Protein AF-A0A750HN33-F1 (afdb_monomer)

Secondary structure (DSSP, 8-state):
---HHHHHHHHHHHHHHHHHHHHHHHHHHHHHHHHTT-HHHHHHHHHHHHHHHHHHHHTTS-TT-TTHHHHHHHHHHHHHHHHHHHHHHHHHHHHT-

Foldseek 3Di:
DDDVPVVVVVVVVVVVVVLVVVLVVLLVVLVVCVVVLVLVVSLVSLVVSLVSLVVCVVVVVCVPPVCSVVSNVVSVVSNVVSVVSVVVVVVVVVVVD

Nearest PDB structures (foldseek):
  8xyv-assembly2_B  TM=5.052E-01  e=3.235E-01  synthetic construct

Mean predicted aligned error: 7.88 Å

Radius of gyration: 18.61 Å; Cα contacts (8 Å, |Δi|>4): 52; chains: 1; bounding box: 35×16×71 Å

Organism: Salmonella enterica (NCBI:txid28901)

Solvent-accessible surface area (backbone atoms only — not comparable to full-atom values): 5371 Å² total; per-residue (Å²): 135,79,76,64,75,65,52,54,60,49,53,53,50,53,52,52,52,51,53,51,52,53,53,51,52,53,49,55,52,24,51,52,36,40,75,71,66,42,30,69,61,17,30,52,45,36,52,51,51,45,51,52,53,50,51,49,49,74,68,57,82,47,85,73,56,86,56,48,71,59,55,50,46,54,36,53,50,52,37,54,50,22,53,54,51,50,52,50,54,54,52,55,59,63,73,77,106

pLDDT: mean 82.43, std 14.56, range [43.06, 97.69]

Structure (mmCIF, N/CA/C/O backbone):
data_AF-A0A750HN33-F1
#
_entry.id   AF-A0A750HN33-F1
#
loop_
_atom_site.group_PDB
_atom_site.id
_atom_site.type_symbol
_atom_site.label_atom_id
_atom_site.label_alt_id
_atom_site.label_comp_id
_atom_site.label_asym_id
_atom_site.label_entity_id
_atom_site.label_seq_id
_atom_site.pdbx_PDB_ins_code
_atom_site.Cartn_x
_atom_site.Cartn_y
_atom_site.Cartn_z
_atom_site.occupancy
_atom_site.B_iso_or_equiv
_atom_site.auth_seq_id
_atom_site.auth_comp_id
_atom_site.auth_asym_id
_atom_site.auth_atom_id
_atom_site.pdbx_PDB_model_num
ATOM 1 N N . MET A 1 1 ? -9.432 -7.844 45.846 1.00 43.78 1 MET A N 1
ATOM 2 C CA . MET A 1 1 ? -9.426 -8.106 44.393 1.00 43.78 1 MET A CA 1
ATOM 3 C C . MET A 1 1 ? -9.055 -6.803 43.728 1.00 43.78 1 MET A C 1
ATOM 5 O O . MET A 1 1 ? -9.845 -5.871 43.770 1.00 43.78 1 MET A O 1
ATOM 9 N N . GLU A 1 2 ? -7.806 -6.704 43.284 1.00 49.84 2 GLU A N 1
ATOM 10 C CA . GLU A 1 2 ? -7.280 -5.500 42.642 1.00 49.84 2 GLU A CA 1
ATOM 11 C C . GLU A 1 2 ? -7.853 -5.309 41.235 1.00 49.84 2 GLU A C 1
ATOM 13 O O . GLU A 1 2 ? -8.453 -6.197 40.633 1.00 49.84 2 GLU A O 1
ATOM 18 N N . ASN A 1 3 ? -7.719 -4.077 40.773 1.00 49.81 3 ASN A N 1
ATOM 19 C CA . ASN A 1 3 ? -8.487 -3.409 39.739 1.00 49.81 3 ASN A CA 1
ATOM 20 C C . ASN A 1 3 ? -8.042 -3.818 38.315 1.00 49.81 3 ASN A C 1
ATOM 22 O O . ASN A 1 3 ? -7.535 -2.998 37.558 1.00 49.81 3 ASN A O 1
ATOM 26 N N . TYR A 1 4 ? -8.207 -5.093 37.942 1.00 54.97 4 TYR A N 1
ATOM 27 C CA . TYR A 1 4 ? -7.744 -5.642 36.651 1.00 54.97 4 TYR A CA 1
ATOM 28 C C . TYR A 1 4 ? -8.465 -5.088 35.408 1.00 54.97 4 TY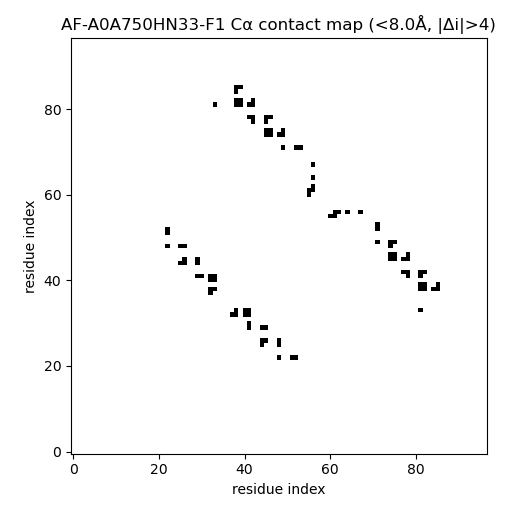R A C 1
ATOM 30 O O . TYR A 1 4 ? -7.996 -5.266 34.285 1.00 54.97 4 TYR A O 1
ATOM 38 N N . GLN A 1 5 ? -9.601 -4.408 35.572 1.00 51.84 5 GLN A N 1
ATOM 39 C CA . GLN A 1 5 ? -10.392 -3.914 34.440 1.00 51.84 5 GLN A CA 1
ATOM 40 C C . GLN A 1 5 ? -9.811 -2.643 33.792 1.00 51.84 5 GLN A C 1
ATOM 42 O O . GLN A 1 5 ? -10.020 -2.426 32.601 1.00 51.84 5 GLN A O 1
ATOM 47 N N . GLY A 1 6 ? -9.049 -1.830 34.537 1.00 59.12 6 GLY A N 1
ATOM 48 C CA . GLY A 1 6 ? -8.344 -0.659 33.989 1.00 59.12 6 GLY A CA 1
ATOM 49 C C . GLY A 1 6 ? -7.040 -1.001 33.255 1.00 59.12 6 GLY A C 1
ATOM 50 O O . GLY A 1 6 ? -6.595 -0.242 32.395 1.00 59.12 6 GLY A O 1
ATOM 51 N N . ASP A 1 7 ? -6.455 -2.160 33.560 1.00 74.50 7 ASP A N 1
ATOM 52 C CA . ASP A 1 7 ? -5.164 -2.608 33.027 1.00 74.50 7 ASP A CA 1
ATOM 53 C C . ASP A 1 7 ? -5.289 -3.087 31.569 1.00 74.50 7 ASP A C 1
ATOM 55 O O . ASP A 1 7 ? -4.592 -2.609 30.676 1.00 74.50 7 ASP A O 1
ATOM 59 N N . PHE A 1 8 ? -6.290 -3.926 31.275 1.00 71.25 8 PHE A N 1
ATOM 60 C CA . PHE A 1 8 ? -6.490 -4.469 29.926 1.00 71.25 8 PHE A CA 1
ATOM 61 C C . PHE A 1 8 ? -6.814 -3.398 28.871 1.00 71.25 8 PHE A C 1
ATOM 63 O O . PHE A 1 8 ? -6.242 -3.410 27.781 1.00 71.25 8 PHE A O 1
ATOM 70 N N . GLN A 1 9 ? -7.703 -2.447 29.184 1.00 73.00 9 GLN A N 1
ATOM 71 C CA . GLN A 1 9 ? -8.068 -1.378 28.245 1.00 73.00 9 GLN A CA 1
ATOM 72 C C . GLN A 1 9 ? -6.867 -0.474 27.927 1.00 73.00 9 GLN A C 1
ATOM 74 O O . GLN A 1 9 ? -6.707 -0.021 26.790 1.00 73.00 9 GLN A O 1
ATOM 79 N N . THR A 1 10 ? -6.003 -0.243 28.916 1.00 82.81 10 THR A N 1
ATOM 80 C CA . THR A 1 10 ? -4.776 0.543 28.758 1.00 82.81 10 THR A CA 1
ATOM 81 C C . THR A 1 10 ? -3.775 -0.186 27.863 1.00 82.81 10 THR A C 1
ATOM 83 O O . THR A 1 10 ? -3.286 0.397 26.895 1.00 82.81 10 TH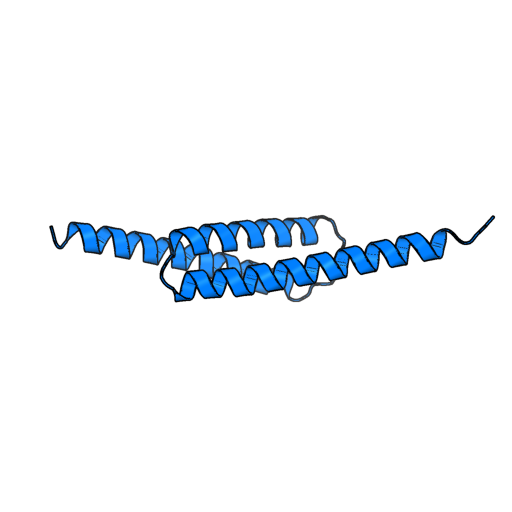R A O 1
ATOM 86 N N . VAL A 1 11 ? -3.539 -1.478 28.113 1.00 77.19 11 VAL A N 1
ATOM 87 C CA . VAL A 1 11 ? -2.661 -2.329 27.293 1.00 77.19 11 VAL A CA 1
ATOM 88 C C . VAL A 1 11 ? -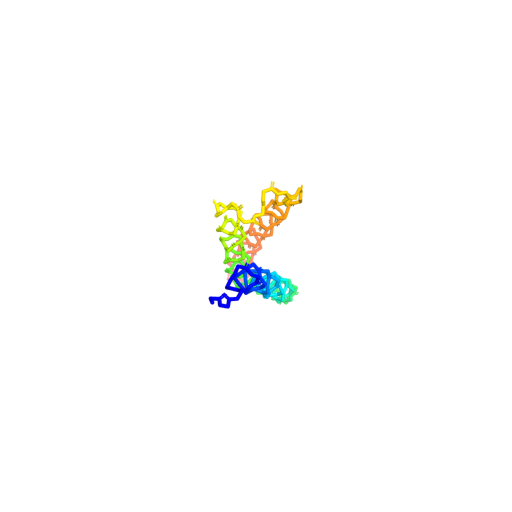3.148 -2.404 25.845 1.00 77.19 11 VAL A C 1
ATOM 90 O O . VAL A 1 11 ? -2.358 -2.244 24.914 1.00 77.19 11 VAL A O 1
ATOM 93 N N . LEU A 1 12 ? -4.454 -2.591 25.637 1.00 76.56 12 LEU A N 1
ATOM 94 C CA . LEU A 1 12 ? -5.039 -2.632 24.299 1.00 76.56 12 LEU A CA 1
ATOM 95 C C . LEU A 1 12 ? -4.846 -1.301 23.560 1.00 76.56 12 LEU A C 1
ATOM 97 O O . LEU A 1 12 ? -4.465 -1.295 22.392 1.00 76.56 12 LEU A O 1
ATOM 101 N N . THR A 1 13 ? -5.061 -0.176 24.244 1.00 79.31 13 THR A N 1
ATOM 102 C CA . THR A 1 13 ? -4.879 1.160 23.658 1.00 79.31 13 THR A CA 1
ATOM 103 C C . THR A 1 13 ? -3.428 1.381 23.225 1.00 79.31 13 THR A C 1
ATOM 105 O O . THR A 1 13 ? -3.181 1.746 22.077 1.00 79.31 13 THR A O 1
ATOM 108 N N . GLN A 1 14 ? -2.462 1.070 24.094 1.00 79.38 14 GLN A N 1
ATOM 109 C CA . GLN A 1 14 ? -1.033 1.198 23.787 1.00 79.38 14 GLN A CA 1
ATOM 110 C C . GLN A 1 14 ? -0.596 0.291 22.629 1.00 79.38 14 GLN A C 1
ATOM 112 O O . GLN A 1 14 ? 0.166 0.714 21.760 1.00 79.38 14 GLN A O 1
ATOM 117 N N . TYR A 1 15 ? -1.099 -0.946 22.576 1.00 82.62 15 TYR A N 1
ATOM 118 C CA . TYR A 1 15 ? -0.822 -1.867 21.474 1.00 82.62 15 TYR A CA 1
ATOM 119 C C . TYR A 1 15 ? -1.312 -1.317 20.126 1.00 82.62 15 TYR A C 1
ATOM 121 O O . TYR A 1 15 ? -0.582 -1.359 19.132 1.00 82.62 15 TYR A O 1
ATOM 129 N N . LEU A 1 16 ? -2.529 -0.768 20.086 1.00 75.69 16 LEU A N 1
ATOM 130 C CA . LEU A 1 16 ? -3.110 -0.198 18.870 1.00 75.69 16 LEU A CA 1
ATOM 131 C C . LEU A 1 16 ? -2.376 1.078 18.426 1.00 75.69 16 LEU A C 1
ATOM 133 O O . LEU A 1 16 ? -2.127 1.254 17.230 1.00 75.69 16 LEU A O 1
ATOM 137 N N . GLU A 1 17 ? -1.974 1.939 19.364 1.00 81.75 17 GLU A N 1
ATOM 138 C CA . GLU A 1 17 ? -1.148 3.119 19.073 1.00 81.75 17 GLU A CA 1
ATOM 139 C C . GLU A 1 17 ? 0.227 2.734 18.522 1.00 81.75 17 GLU A C 1
ATOM 141 O O . GLU A 1 17 ? 0.668 3.283 17.509 1.00 81.75 17 GLU A O 1
ATOM 146 N N . HIS A 1 18 ? 0.877 1.739 19.126 1.00 85.69 18 HIS A N 1
ATOM 147 C CA . HIS A 1 18 ? 2.156 1.227 18.651 1.00 85.69 18 HIS A CA 1
ATOM 148 C C . HIS A 1 18 ? 2.048 0.654 17.230 1.00 85.69 18 HIS A C 1
ATOM 150 O O . HIS A 1 18 ? 2.837 1.010 16.352 1.00 85.69 18 HIS A O 1
ATOM 156 N N . LYS A 1 19 ? 1.023 -0.167 16.962 1.00 79.44 19 LYS A N 1
ATOM 157 C CA . LYS A 1 19 ? 0.752 -0.699 15.617 1.00 79.44 19 LYS A CA 1
ATOM 158 C C . LYS A 1 19 ? 0.529 0.408 14.590 1.00 79.44 19 LYS A C 1
ATOM 160 O O . LYS A 1 19 ? 1.037 0.306 13.475 1.00 79.44 19 LYS A O 1
ATOM 165 N N . ARG A 1 20 ? -0.168 1.486 14.958 1.00 79.50 20 ARG A N 1
ATOM 166 C CA . ARG A 1 20 ? -0.359 2.651 14.084 1.00 79.50 20 ARG A CA 1
ATOM 167 C C . ARG A 1 20 ? 0.968 3.335 13.730 1.00 79.50 20 ARG A C 1
ATOM 169 O O . ARG A 1 20 ? 1.145 3.682 12.565 1.00 79.50 20 ARG A O 1
ATOM 176 N N . SER A 1 21 ? 1.878 3.519 14.693 1.00 85.00 21 SER A N 1
ATOM 177 C CA . SER A 1 21 ? 3.206 4.111 14.434 1.00 85.00 21 SER A CA 1
ATOM 178 C C . SER A 1 21 ? 3.998 3.278 13.431 1.00 85.00 21 SER A C 1
ATOM 180 O O . SER A 1 21 ? 4.469 3.804 12.427 1.00 85.00 21 SER A O 1
ATOM 182 N N . LEU A 1 22 ? 4.046 1.960 13.645 1.00 85.94 22 LEU A N 1
ATOM 183 C CA . LEU A 1 22 ? 4.758 1.035 12.761 1.00 85.94 22 LEU A CA 1
ATOM 184 C C . LEU A 1 22 ? 4.215 1.059 11.326 1.00 85.94 22 LEU A C 1
ATOM 186 O O . LEU A 1 22 ? 4.990 1.065 10.373 1.00 85.94 22 LEU A O 1
ATOM 190 N N . ILE A 1 23 ? 2.889 1.106 11.161 1.00 84.94 23 ILE A N 1
ATOM 191 C CA . ILE A 1 23 ? 2.251 1.210 9.839 1.00 84.94 23 ILE A CA 1
ATOM 192 C C . ILE A 1 23 ? 2.653 2.518 9.142 1.00 84.94 23 ILE A C 1
ATOM 194 O O . ILE A 1 23 ? 2.932 2.513 7.943 1.00 84.94 23 ILE A O 1
ATOM 198 N N . LEU A 1 24 ? 2.709 3.634 9.875 1.00 86.00 24 LEU A N 1
ATOM 199 C CA . LEU A 1 24 ? 3.095 4.931 9.316 1.00 86.00 24 LEU A CA 1
ATOM 200 C C . LEU A 1 24 ? 4.573 4.963 8.898 1.00 86.00 24 LEU A C 1
ATOM 202 O O . LEU A 1 24 ? 4.890 5.433 7.807 1.00 86.00 24 LEU A O 1
ATOM 206 N N . GLU A 1 25 ? 5.467 4.447 9.738 1.00 89.50 25 GLU A N 1
ATOM 207 C CA . GLU A 1 25 ? 6.901 4.351 9.443 1.00 89.50 25 GLU A CA 1
ATOM 208 C C . GLU A 1 25 ? 7.159 3.484 8.208 1.00 89.50 25 GLU A C 1
ATOM 210 O O . GLU A 1 25 ? 7.846 3.911 7.276 1.00 89.50 25 GLU A O 1
ATOM 215 N N . ALA A 1 26 ? 6.536 2.305 8.149 1.00 88.88 26 ALA A N 1
ATOM 216 C CA . ALA A 1 26 ? 6.634 1.415 7.000 1.00 88.88 26 ALA A CA 1
ATOM 217 C C . ALA A 1 26 ? 6.067 2.059 5.721 1.00 88.88 26 ALA A C 1
ATOM 219 O O . ALA A 1 26 ? 6.626 1.874 4.636 1.00 88.88 26 ALA A O 1
ATOM 220 N N . TYR A 1 27 ? 5.003 2.863 5.821 1.00 91.25 27 TYR A N 1
ATOM 221 C CA . TYR A 1 27 ? 4.466 3.615 4.684 1.00 91.25 27 TYR A CA 1
ATOM 222 C C . TYR A 1 27 ? 5.454 4.658 4.154 1.00 91.25 27 TYR A C 1
ATOM 224 O O . TYR A 1 27 ? 5.720 4.696 2.952 1.00 91.25 27 TYR A O 1
ATOM 232 N N . ILE A 1 28 ? 6.059 5.455 5.039 1.00 93.12 28 ILE A N 1
ATOM 233 C CA . ILE A 1 28 ? 7.083 6.442 4.665 1.00 93.12 28 ILE A CA 1
ATOM 234 C C . ILE A 1 28 ? 8.278 5.747 4.003 1.00 93.12 28 ILE A C 1
ATOM 236 O O . ILE A 1 28 ? 8.733 6.176 2.943 1.00 93.12 28 ILE A O 1
ATOM 240 N N . GLN A 1 29 ? 8.751 4.635 4.570 1.00 93.94 29 GLN A N 1
ATOM 241 C CA . GLN A 1 29 ? 9.841 3.855 3.984 1.00 93.94 29 GLN A CA 1
ATOM 242 C C . GLN A 1 29 ? 9.486 3.330 2.584 1.00 93.94 29 GLN A C 1
ATOM 244 O O . GLN A 1 29 ? 10.310 3.405 1.673 1.00 93.94 29 GLN A O 1
ATOM 249 N N . SER A 1 30 ? 8.253 2.861 2.386 1.00 94.50 30 SER A N 1
ATOM 250 C CA . SER A 1 30 ? 7.771 2.395 1.079 1.00 94.50 30 SER A CA 1
ATOM 251 C C . SER A 1 30 ? 7.790 3.517 0.034 1.00 94.50 30 SER A C 1
ATOM 253 O O . SER A 1 30 ? 8.228 3.300 -1.095 1.00 94.50 30 SER A O 1
ATOM 255 N N . LEU A 1 31 ? 7.400 4.740 0.418 1.00 94.56 31 LEU A N 1
ATOM 256 C C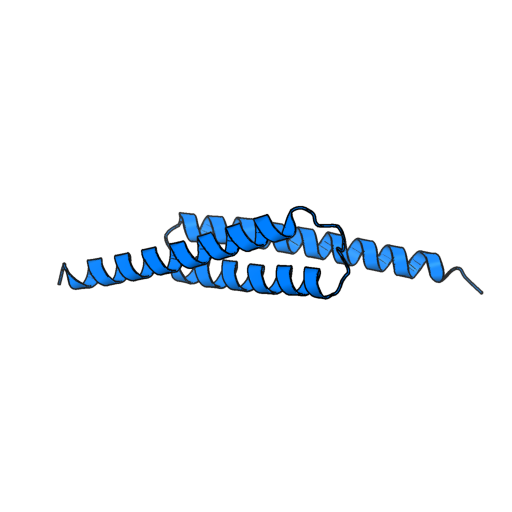A . LEU A 1 31 ? 7.487 5.924 -0.445 1.00 94.56 31 LEU A CA 1
ATOM 257 C C . LEU A 1 31 ? 8.936 6.301 -0.783 1.00 94.56 31 LEU A C 1
AT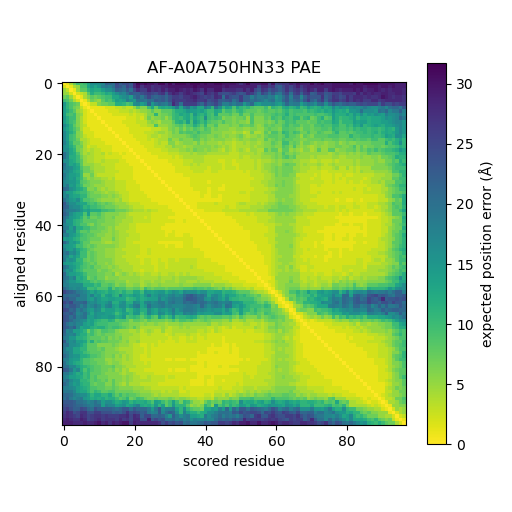OM 259 O O . LEU A 1 31 ? 9.210 6.703 -1.912 1.00 94.56 31 LEU A O 1
ATOM 263 N N . HIS A 1 32 ? 9.873 6.148 0.156 1.00 96.88 32 HIS A N 1
ATOM 264 C CA . HIS A 1 32 ? 11.297 6.365 -0.119 1.00 96.88 32 HIS A CA 1
ATOM 265 C C . HIS A 1 32 ? 11.841 5.373 -1.153 1.00 96.88 32 HIS A C 1
ATOM 267 O O . HIS A 1 32 ? 12.520 5.786 -2.091 1.00 96.88 32 HIS A O 1
ATOM 273 N N . ILE A 1 33 ? 11.516 4.085 -1.015 1.00 95.50 33 ILE A N 1
ATOM 274 C CA . ILE A 1 33 ? 11.911 3.041 -1.975 1.00 95.50 33 ILE A CA 1
ATOM 275 C C . ILE A 1 33 ? 11.286 3.322 -3.350 1.00 95.50 33 ILE A C 1
ATOM 277 O O . ILE A 1 33 ? 11.974 3.267 -4.370 1.00 95.50 33 ILE A O 1
ATOM 281 N N . TYR A 1 34 ? 10.004 3.704 -3.371 1.00 95.69 34 TYR A N 1
ATOM 282 C CA . TYR A 1 34 ? 9.297 4.108 -4.586 1.00 95.69 34 TYR A CA 1
ATOM 283 C C . TYR A 1 34 ? 9.987 5.285 -5.289 1.00 95.69 34 TYR A C 1
ATOM 285 O O . TYR A 1 34 ? 10.264 5.226 -6.487 1.00 95.69 34 TYR A O 1
ATOM 293 N N . GLY A 1 35 ? 10.317 6.339 -4.537 1.00 94.00 35 GLY A N 1
ATOM 294 C CA . GLY A 1 35 ? 11.013 7.519 -5.049 1.00 94.00 35 GLY A CA 1
ATOM 295 C C . GLY A 1 35 ? 12.430 7.227 -5.551 1.00 94.00 35 GLY A C 1
ATOM 296 O O . GLY A 1 35 ? 12.903 7.905 -6.460 1.00 94.00 35 GLY A O 1
ATOM 297 N N . ALA A 1 36 ? 1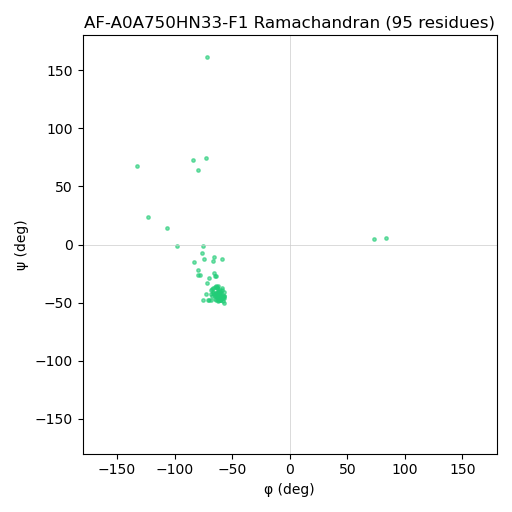3.087 6.194 -5.016 1.00 95.88 36 ALA A N 1
ATOM 298 C CA . ALA A 1 36 ? 14.390 5.723 -5.483 1.00 95.88 36 ALA A CA 1
ATOM 299 C C . ALA A 1 36 ? 14.322 4.909 -6.792 1.00 95.88 36 ALA A C 1
ATOM 301 O O . ALA A 1 36 ? 15.361 4.579 -7.359 1.00 95.88 36 ALA A O 1
ATOM 302 N N . GLY A 1 37 ? 13.120 4.592 -7.290 1.00 94.25 37 GLY A N 1
ATOM 303 C CA . GLY A 1 37 ? 12.921 3.855 -8.540 1.00 94.25 37 GLY A CA 1
ATOM 304 C C . GLY A 1 37 ? 13.010 2.332 -8.411 1.00 94.25 37 GLY A C 1
ATOM 305 O O . GLY A 1 37 ? 12.924 1.634 -9.425 1.00 94.25 37 GLY A O 1
ATOM 306 N N . ASP A 1 38 ? 13.135 1.801 -7.190 1.00 96.25 38 ASP A N 1
ATOM 307 C CA . ASP A 1 38 ? 13.026 0.363 -6.929 1.00 96.25 38 ASP A CA 1
ATOM 308 C C . ASP A 1 38 ? 11.552 -0.033 -6.770 1.00 96.25 38 ASP A C 1
ATOM 310 O O . ASP A 1 38 ? 11.033 -0.308 -5.686 1.00 96.25 38 ASP A O 1
ATOM 314 N N . TYR A 1 39 ? 10.846 -0.037 -7.899 1.00 96.44 39 TYR A N 1
ATOM 315 C CA . TYR A 1 39 ? 9.411 -0.307 -7.937 1.00 96.44 39 TYR A CA 1
ATOM 316 C C . TYR A 1 39 ? 9.058 -1.739 -7.514 1.00 96.44 39 TYR A C 1
ATOM 318 O O . TYR A 1 39 ? 7.946 -1.980 -7.047 1.00 96.44 39 TYR A O 1
ATOM 326 N N . SER A 1 40 ? 9.991 -2.689 -7.639 1.00 96.19 40 SER A N 1
ATOM 327 C CA . SER A 1 40 ? 9.768 -4.075 -7.208 1.00 96.19 40 SER A CA 1
ATOM 328 C C . SER A 1 40 ? 9.732 -4.176 -5.686 1.00 96.19 40 SER A C 1
ATOM 330 O O . SER A 1 40 ? 8.797 -4.762 -5.138 1.00 96.19 40 SER A O 1
ATOM 332 N N . GLN A 1 41 ? 10.701 -3.565 -4.998 1.00 95.06 41 GLN A N 1
ATOM 333 C CA . GLN A 1 41 ? 10.696 -3.517 -3.536 1.00 95.06 41 GLN A CA 1
ATOM 334 C C . GLN A 1 41 ? 9.559 -2.644 -3.003 1.00 95.06 41 GLN A C 1
ATOM 336 O O . GLN A 1 41 ? 8.848 -3.066 -2.093 1.00 95.06 41 GLN A O 1
ATOM 341 N N . ALA A 1 42 ? 9.307 -1.484 -3.618 1.00 95.62 42 ALA A N 1
ATOM 342 C CA . ALA A 1 42 ? 8.200 -0.615 -3.225 1.00 95.62 42 ALA A CA 1
ATOM 343 C C . ALA A 1 42 ? 6.851 -1.350 -3.289 1.00 95.62 42 ALA A C 1
ATOM 345 O O . ALA A 1 42 ? 6.070 -1.298 -2.338 1.00 95.62 42 ALA A O 1
ATOM 346 N N . LYS A 1 43 ? 6.602 -2.111 -4.366 1.00 96.31 43 LYS A N 1
ATOM 347 C CA . LYS A 1 43 ? 5.394 -2.935 -4.511 1.00 96.31 43 LYS A CA 1
ATOM 348 C C . LYS A 1 43 ? 5.237 -3.936 -3.367 1.00 96.31 43 LYS A C 1
ATOM 350 O O . LYS A 1 43 ? 4.131 -4.084 -2.841 1.00 96.31 43 LYS A O 1
ATOM 355 N N . LEU A 1 44 ? 6.310 -4.638 -3.000 1.00 95.75 44 LEU A N 1
ATOM 356 C CA . LEU A 1 44 ? 6.281 -5.610 -1.904 1.00 95.75 44 LEU A CA 1
ATOM 357 C C . LEU A 1 44 ? 5.912 -4.928 -0.583 1.00 95.75 44 LEU A C 1
ATOM 359 O O . LEU A 1 44 ? 5.018 -5.403 0.119 1.00 95.75 44 LEU A O 1
ATOM 363 N N . SER A 1 45 ? 6.529 -3.785 -0.282 1.00 94.75 45 SER A N 1
ATOM 364 C CA . SER A 1 45 ? 6.255 -3.030 0.943 1.00 94.75 45 SER A CA 1
ATOM 365 C C . SER A 1 45 ? 4.824 -2.478 0.990 1.00 94.75 45 SER A C 1
ATOM 367 O O . SER A 1 45 ? 4.138 -2.657 1.997 1.00 94.75 45 SER A O 1
ATOM 369 N N . PHE A 1 46 ? 4.312 -1.902 -0.104 1.00 95.50 46 PHE A N 1
ATOM 370 C CA . PHE A 1 46 ? 2.914 -1.455 -0.174 1.00 95.50 46 PHE A CA 1
ATOM 371 C C . PHE A 1 46 ? 1.918 -2.615 -0.048 1.00 95.50 46 PHE A C 1
ATOM 373 O O . PHE A 1 46 ? 0.888 -2.465 0.607 1.00 95.50 46 PHE A O 1
ATOM 380 N N . SER A 1 47 ? 2.222 -3.781 -0.624 1.00 95.06 47 SER A N 1
ATOM 381 C CA . SER A 1 47 ? 1.365 -4.973 -0.523 1.00 95.06 47 SER A CA 1
ATOM 382 C C . SER A 1 47 ? 1.298 -5.505 0.910 1.00 95.06 47 SER A C 1
ATOM 384 O O . SER A 1 47 ? 0.222 -5.865 1.387 1.00 95.06 47 SER A O 1
ATOM 386 N N . PHE A 1 48 ? 2.430 -5.506 1.618 1.00 92.25 48 PHE A N 1
ATOM 387 C CA . PHE A 1 48 ? 2.483 -5.853 3.037 1.00 92.25 48 PHE A CA 1
ATOM 388 C C . PHE A 1 48 ? 1.644 -4.885 3.885 1.00 92.25 48 PHE A C 1
ATOM 390 O O . PHE A 1 48 ? 0.811 -5.317 4.679 1.00 92.25 48 PHE A O 1
ATOM 397 N N . LEU A 1 49 ? 1.793 -3.577 3.664 1.00 91.62 49 LEU A N 1
ATOM 398 C CA . LEU A 1 49 ? 1.000 -2.552 4.348 1.00 91.62 49 LEU A CA 1
ATOM 399 C C . LEU A 1 49 ? -0.499 -2.688 4.084 1.00 91.62 49 LEU A C 1
ATOM 401 O O . LEU A 1 49 ? -1.300 -2.554 5.008 1.00 91.62 49 LEU A O 1
ATOM 405 N N . LEU A 1 50 ? -0.881 -2.971 2.836 1.00 92.44 50 LEU A N 1
ATOM 406 C CA . LEU A 1 50 ? -2.274 -3.195 2.465 1.00 92.44 50 LEU A CA 1
ATOM 407 C C . LEU A 1 50 ? -2.868 -4.355 3.274 1.00 92.44 50 LEU A C 1
ATOM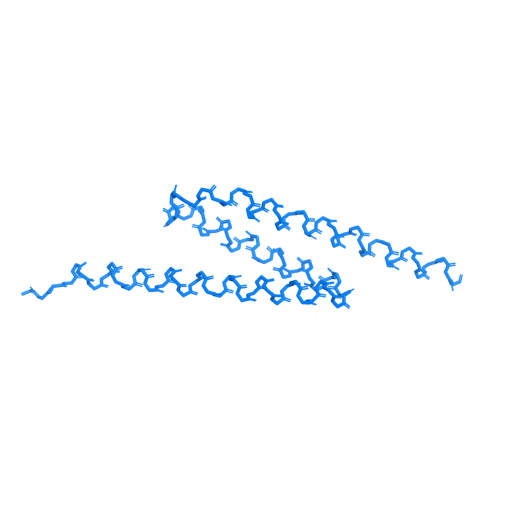 409 O O . LEU A 1 50 ? -3.952 -4.208 3.838 1.00 92.44 50 LEU A O 1
ATOM 413 N N . HIS A 1 51 ? -2.138 -5.468 3.380 1.00 90.88 51 HIS A N 1
ATOM 414 C CA . HIS A 1 51 ? -2.550 -6.625 4.171 1.00 90.88 51 HIS A CA 1
ATOM 415 C C . HIS A 1 51 ? -2.687 -6.292 5.665 1.00 90.88 51 HIS A C 1
ATOM 417 O O . HIS A 1 51 ? -3.713 -6.602 6.272 1.00 90.88 51 HIS A O 1
ATOM 423 N N . GLU A 1 52 ? -1.699 -5.618 6.262 1.00 86.31 52 GLU A N 1
ATOM 424 C CA . GLU A 1 52 ? -1.739 -5.250 7.684 1.00 86.31 52 GLU A CA 1
ATOM 425 C C . GLU A 1 52 ? -2.917 -4.320 8.003 1.00 86.31 52 GLU A C 1
ATOM 427 O O . GLU A 1 52 ? -3.645 -4.544 8.972 1.00 86.31 52 GLU A O 1
ATOM 432 N N . ILE A 1 53 ? -3.170 -3.311 7.166 1.00 83.44 53 ILE A N 1
ATOM 433 C CA . ILE A 1 53 ? -4.289 -2.380 7.367 1.00 83.44 53 ILE A CA 1
ATOM 434 C C . ILE A 1 53 ? -5.632 -3.102 7.204 1.00 83.44 53 ILE A C 1
ATOM 436 O O . ILE A 1 53 ? -6.537 -2.893 8.012 1.00 83.44 53 ILE A O 1
ATOM 440 N N . GLN A 1 54 ? -5.775 -3.987 6.212 1.00 86.19 54 GLN A N 1
ATOM 441 C CA . GLN A 1 54 ? -6.980 -4.813 6.058 1.00 86.19 54 GLN A CA 1
ATOM 442 C C . GLN A 1 54 ? -7.210 -5.724 7.269 1.00 86.19 54 GLN A C 1
ATOM 444 O O . GLN A 1 54 ? -8.339 -5.82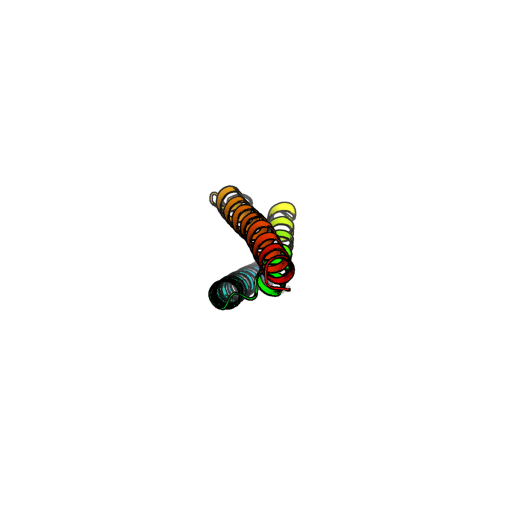1 7.750 1.00 86.19 54 GLN A O 1
ATOM 449 N N . SER A 1 55 ? -6.150 -6.337 7.801 1.00 83.31 55 SER A N 1
ATOM 450 C CA . SER A 1 55 ? -6.201 -7.172 9.006 1.00 83.31 55 SER A CA 1
ATOM 451 C C . SER A 1 55 ? -6.694 -6.373 10.222 1.00 83.31 55 SER A C 1
ATOM 453 O O . SER A 1 55 ? -7.652 -6.765 10.898 1.00 83.31 55 SER A O 1
ATOM 455 N N . VAL A 1 56 ? -6.140 -5.177 10.440 1.00 77.06 56 VAL A N 1
ATOM 456 C CA . VAL A 1 56 ? -6.547 -4.265 11.523 1.00 77.06 56 VAL A CA 1
ATOM 457 C C . VAL A 1 56 ? -7.999 -3.786 11.373 1.00 77.06 56 VAL A C 1
ATOM 459 O O . VAL A 1 56 ? -8.715 -3.678 12.366 1.00 77.06 56 VAL A O 1
ATOM 462 N N . ILE A 1 57 ? -8.476 -3.544 10.150 1.00 77.19 57 ILE A N 1
ATOM 463 C CA . ILE A 1 57 ? -9.881 -3.179 9.900 1.00 77.19 57 ILE A CA 1
ATOM 464 C C . ILE A 1 57 ? -10.814 -4.372 10.154 1.00 77.19 57 ILE A C 1
ATOM 466 O O . ILE A 1 57 ? -11.825 -4.231 10.840 1.00 77.19 57 ILE A O 1
ATOM 470 N N . SER A 1 58 ? -10.478 -5.549 9.617 1.00 78.25 58 SER A N 1
ATOM 471 C CA . SER A 1 58 ? -11.319 -6.754 9.692 1.00 78.25 58 SER A CA 1
ATOM 472 C C . SER A 1 58 ? -11.500 -7.284 11.115 1.00 78.25 58 SER A C 1
ATOM 474 O O . SER A 1 58 ? -12.528 -7.875 11.432 1.00 78.25 58 SER A O 1
ATOM 476 N N . SER A 1 59 ? -10.531 -7.018 11.991 1.00 72.31 59 SER A N 1
ATOM 477 C CA . SER A 1 59 ? -10.576 -7.399 13.404 1.00 72.31 59 SER A CA 1
ATOM 478 C C . SER A 1 59 ? -11.507 -6.523 14.255 1.00 72.31 59 SER A C 1
ATOM 480 O O . SER A 1 59 ? -11.665 -6.785 15.444 1.00 72.31 59 SER A O 1
ATOM 482 N N . GLY A 1 60 ? -12.154 -5.504 13.674 1.00 64.25 60 GLY A N 1
ATOM 483 C CA . GLY A 1 60 ? -13.178 -4.706 14.356 1.00 64.25 60 GLY A CA 1
ATOM 484 C C . GLY A 1 60 ? -12.639 -3.736 15.414 1.00 64.25 60 GLY A C 1
ATOM 485 O O . GLY A 1 60 ? -13.433 -3.062 16.061 1.00 64.25 60 GLY A O 1
ATOM 486 N N . TYR A 1 61 ? -11.314 -3.615 15.568 1.00 63.75 61 TYR A N 1
ATOM 487 C CA . TYR A 1 61 ? -10.673 -2.705 16.531 1.00 63.75 61 TYR A CA 1
ATOM 488 C C . TYR A 1 61 ? -10.725 -1.228 16.117 1.00 63.75 61 TYR A C 1
ATOM 490 O O . TYR A 1 61 ? -10.490 -0.347 16.941 1.00 63.75 61 TYR A O 1
ATOM 498 N N . PHE A 1 62 ? -11.086 -0.939 14.864 1.00 60.06 62 PHE A N 1
ATOM 499 C CA . PHE A 1 62 ? -11.277 0.422 14.365 1.00 60.06 62 PHE A CA 1
ATOM 500 C C . PHE A 1 62 ? -12.588 0.562 13.578 1.00 60.06 62 PHE A C 1
ATOM 502 O O . PHE A 1 62 ? -12.564 0.812 12.370 1.00 60.06 62 PHE A O 1
ATOM 509 N N . PRO A 1 63 ? -13.754 0.457 14.239 1.00 52.44 63 PRO A N 1
ATOM 510 C CA . PRO A 1 63 ? -15.051 0.549 13.566 1.00 52.44 63 PRO A CA 1
ATOM 511 C C . PRO A 1 63 ? -15.326 1.946 12.974 1.00 52.44 63 PRO A C 1
ATOM 513 O O . PRO A 1 63 ? -16.256 2.114 12.190 1.00 52.44 63 PRO A O 1
ATOM 516 N N . HIS A 1 64 ? -14.500 2.947 13.303 1.00 54.28 64 HIS A N 1
ATOM 517 C CA . HIS A 1 64 ? -14.658 4.339 12.871 1.00 54.28 64 HIS A CA 1
ATOM 518 C C . HIS A 1 64 ? -13.447 4.909 12.131 1.00 54.28 64 HIS A C 1
ATOM 520 O O . HIS A 1 64 ? -13.272 6.128 12.097 1.00 54.28 64 HIS A O 1
ATOM 526 N N . PHE A 1 65 ? -12.601 4.078 11.514 1.00 64.12 65 PHE A N 1
ATOM 527 C CA . PHE A 1 65 ? -11.555 4.607 10.636 1.00 64.12 65 PHE A CA 1
ATOM 528 C C . PHE A 1 65 ? -12.197 5.116 9.334 1.00 64.12 65 PHE A C 1
ATOM 530 O O . PHE A 1 65 ? -12.114 4.487 8.284 1.00 64.12 65 PHE A O 1
ATOM 537 N N . HIS A 1 66 ? -12.870 6.269 9.399 1.00 58.47 66 HIS A N 1
ATOM 538 C CA . HIS A 1 66 ? -13.613 6.889 8.296 1.00 58.47 66 HIS A CA 1
ATOM 539 C C . HIS A 1 66 ? -12.732 7.199 7.068 1.00 58.47 66 HIS A C 1
ATOM 541 O O . HIS A 1 66 ? -13.255 7.438 5.985 1.00 58.47 66 HIS A O 1
ATOM 547 N N . GLY A 1 67 ? -11.402 7.128 7.204 1.00 69.00 67 GLY A N 1
ATOM 548 C CA . GLY A 1 67 ? -10.435 7.213 6.106 1.00 69.00 67 GLY A CA 1
ATOM 549 C C . GLY A 1 67 ? -9.903 5.872 5.575 1.00 69.00 67 GLY A C 1
ATOM 550 O O . GLY A 1 67 ? -9.112 5.892 4.636 1.00 69.00 67 GLY A O 1
ATOM 551 N N . ALA A 1 68 ? -10.305 4.719 6.128 1.00 75.06 68 ALA A N 1
ATOM 552 C CA . ALA A 1 68 ? -9.752 3.393 5.797 1.00 75.06 68 ALA A CA 1
ATOM 553 C C . ALA A 1 68 ? -9.864 3.077 4.317 1.00 75.06 68 ALA A C 1
ATOM 555 O O . ALA A 1 68 ? -8.875 2.732 3.683 1.00 75.06 68 ALA A O 1
ATOM 556 N N . ALA A 1 69 ? -11.063 3.242 3.761 1.00 80.12 69 ALA A N 1
ATOM 557 C CA . ALA A 1 69 ? -11.320 2.949 2.360 1.00 80.12 69 ALA A CA 1
ATOM 558 C C . ALA A 1 69 ? -10.429 3.784 1.425 1.00 80.12 69 ALA A C 1
ATOM 560 O O . ALA A 1 69 ? -9.941 3.265 0.426 1.00 80.12 69 ALA A O 1
ATOM 561 N N . ASN A 1 70 ? -10.171 5.052 1.770 1.00 83.62 70 ASN A N 1
ATOM 562 C CA . ASN A 1 70 ? -9.298 5.911 0.974 1.00 83.62 70 ASN A CA 1
ATOM 563 C C . ASN A 1 70 ? -7.823 5.509 1.110 1.00 83.62 70 ASN A C 1
ATOM 565 O O . ASN A 1 70 ? -7.118 5.441 0.114 1.00 83.62 70 ASN A O 1
ATOM 569 N N . GLN A 1 71 ? -7.365 5.190 2.323 1.00 81.06 71 GLN A N 1
ATOM 570 C CA . GLN A 1 71 ? -5.993 4.724 2.565 1.00 81.06 71 GLN A CA 1
ATOM 571 C C . GLN A 1 71 ? -5.714 3.380 1.875 1.00 81.06 71 GLN A C 1
ATOM 573 O O . GLN A 1 71 ? -4.675 3.214 1.240 1.00 81.06 71 GLN A O 1
ATOM 578 N N . LEU A 1 72 ? -6.671 2.448 1.925 1.00 88.44 72 LEU A N 1
ATOM 579 C CA . LEU A 1 72 ? -6.607 1.180 1.199 1.00 88.44 72 LEU A CA 1
ATOM 580 C C . LEU A 1 72 ? -6.550 1.402 -0.315 1.00 88.44 72 LEU A C 1
ATOM 582 O O . LEU A 1 72 ? -5.730 0.782 -0.986 1.00 88.44 72 LEU A O 1
ATOM 586 N N . ARG A 1 73 ? -7.381 2.310 -0.844 1.00 91.50 73 ARG A N 1
ATOM 587 C CA . ARG A 1 73 ? -7.367 2.661 -2.268 1.00 91.50 73 ARG A CA 1
ATOM 588 C C . ARG A 1 73 ? -6.029 3.263 -2.692 1.00 91.50 73 ARG A C 1
ATOM 590 O O . ARG A 1 73 ? -5.455 2.780 -3.654 1.00 91.50 73 ARG A O 1
ATOM 597 N N . MET A 1 74 ? -5.493 4.236 -1.952 1.00 91.31 74 MET A N 1
ATOM 598 C CA . MET A 1 74 ? -4.190 4.834 -2.279 1.00 91.31 74 MET A CA 1
ATOM 599 C C . MET A 1 74 ? -3.072 3.783 -2.333 1.00 91.31 74 MET A C 1
ATOM 601 O O . MET A 1 74 ? -2.245 3.814 -3.237 1.00 91.31 74 MET A O 1
ATOM 605 N N . LEU A 1 75 ? -3.054 2.819 -1.405 1.00 93.44 75 LEU A N 1
ATOM 606 C CA . LEU A 1 75 ? -2.090 1.713 -1.449 1.00 93.44 75 LEU A CA 1
ATOM 607 C C . LEU A 1 75 ? -2.276 0.823 -2.683 1.00 93.44 75 LEU A C 1
ATOM 609 O O . LEU A 1 75 ? -1.293 0.438 -3.311 1.00 93.44 75 LEU A O 1
ATOM 613 N N . GLN A 1 76 ? -3.520 0.513 -3.052 1.00 95.19 76 GLN A N 1
ATOM 614 C CA . GLN A 1 76 ? -3.827 -0.246 -4.269 1.00 95.19 76 GLN A CA 1
ATOM 615 C C . GLN A 1 76 ? -3.402 0.502 -5.542 1.00 95.19 76 GLN A C 1
ATOM 617 O O . GLN A 1 76 ? -2.886 -0.124 -6.473 1.00 95.19 76 GLN A O 1
ATOM 622 N N . ASP A 1 77 ? -3.559 1.826 -5.565 1.00 96.38 77 ASP A N 1
ATOM 623 C CA . ASP A 1 77 ? -3.122 2.680 -6.671 1.00 96.38 77 ASP A CA 1
ATOM 624 C C . ASP A 1 77 ? -1.591 2.651 -6.803 1.00 96.38 77 ASP A C 1
ATOM 626 O O . ASP A 1 77 ? -1.077 2.378 -7.888 1.00 96.38 77 ASP A O 1
ATOM 630 N N . TYR A 1 78 ? -0.850 2.802 -5.697 1.00 96.38 78 TYR A N 1
ATOM 631 C CA . TYR A 1 78 ? 0.616 2.693 -5.700 1.00 96.38 78 TYR A CA 1
ATOM 632 C C . TYR A 1 78 ? 1.118 1.315 -6.144 1.00 96.38 78 TYR A C 1
ATOM 634 O O . TYR A 1 78 ? 2.095 1.226 -6.890 1.00 96.38 78 TYR A O 1
ATOM 642 N N . ILE A 1 79 ? 0.459 0.232 -5.724 1.00 96.69 79 ILE A N 1
ATOM 643 C CA . ILE A 1 79 ? 0.793 -1.132 -6.167 1.00 96.69 79 ILE A CA 1
ATOM 644 C C . ILE A 1 79 ? 0.617 -1.257 -7.686 1.00 96.69 79 ILE A C 1
ATOM 646 O O . ILE A 1 79 ? 1.499 -1.782 -8.369 1.00 96.69 79 ILE A O 1
ATOM 650 N N . SER A 1 80 ? -0.491 -0.737 -8.216 1.00 97.69 80 SER A N 1
ATOM 651 C CA . SER A 1 80 ? -0.800 -0.771 -9.651 1.00 97.69 80 SER A CA 1
ATOM 652 C C . SER A 1 80 ? 0.168 0.089 -10.472 1.00 97.69 80 SER A C 1
ATOM 654 O O . SER A 1 80 ? 0.590 -0.292 -11.570 1.00 97.69 80 SER A O 1
ATOM 656 N N . GLU A 1 81 ? 0.570 1.243 -9.937 1.00 97.56 81 GLU A N 1
ATOM 657 C CA . GLU A 1 81 ? 1.579 2.100 -10.556 1.00 97.56 81 GLU A CA 1
ATOM 658 C C . GLU A 1 81 ? 2.950 1.412 -10.587 1.00 97.56 81 GLU A C 1
ATOM 660 O O . GLU A 1 81 ? 3.607 1.414 -11.631 1.00 97.56 81 GLU A O 1
ATOM 665 N N . CYS A 1 82 ? 3.355 0.748 -9.497 1.00 97.25 82 CYS A N 1
ATOM 666 C CA . CYS A 1 82 ? 4.588 -0.040 -9.470 1.00 97.25 82 CYS A CA 1
ATOM 667 C C . CYS A 1 82 ? 4.592 -1.119 -10.561 1.00 97.25 82 CYS A C 1
ATOM 669 O O . CYS A 1 82 ? 5.584 -1.250 -11.275 1.00 97.25 82 CYS A O 1
ATOM 671 N N . ASP A 1 83 ? 3.486 -1.845 -10.752 1.00 97.00 83 ASP A N 1
ATOM 672 C CA . ASP A 1 83 ? 3.366 -2.839 -11.827 1.00 97.00 83 ASP A CA 1
ATOM 673 C C . ASP A 1 83 ? 3.586 -2.233 -13.214 1.00 97.00 83 ASP A C 1
ATOM 675 O O . ASP A 1 83 ? 4.351 -2.766 -14.025 1.00 97.00 83 ASP A O 1
ATOM 679 N N . SER A 1 84 ? 2.985 -1.071 -13.462 1.00 97.19 84 SER A N 1
ATOM 680 C CA . SER A 1 84 ? 3.157 -0.339 -14.718 1.00 97.19 84 SER A CA 1
ATOM 681 C C . SER A 1 84 ? 4.615 0.082 -14.936 1.00 97.19 84 SER A C 1
ATOM 683 O O . SER A 1 84 ? 5.160 -0.098 -16.028 1.00 97.19 84 SER A O 1
ATOM 685 N N . LYS A 1 85 ? 5.285 0.595 -13.898 1.00 95.12 85 LYS A N 1
ATOM 686 C CA . LYS A 1 85 ? 6.691 1.026 -13.955 1.00 95.12 85 LYS A CA 1
ATOM 687 C C . LYS A 1 85 ? 7.662 -0.143 -14.143 1.00 95.12 85 LYS A C 1
ATOM 689 O O . LYS A 1 85 ? 8.606 -0.019 -14.920 1.00 95.12 85 LYS A O 1
ATOM 694 N N . ILE A 1 86 ? 7.412 -1.289 -13.507 1.00 94.81 86 ILE A N 1
ATOM 695 C CA . ILE A 1 86 ? 8.206 -2.518 -13.687 1.00 94.81 86 ILE A CA 1
ATOM 696 C C . ILE A 1 86 ? 8.125 -2.997 -15.139 1.00 94.81 86 ILE A C 1
ATOM 698 O O . ILE A 1 86 ? 9.146 -3.333 -15.743 1.00 94.81 86 ILE A O 1
ATOM 702 N N . LEU A 1 87 ? 6.923 -3.015 -15.725 1.00 95.50 87 LEU A N 1
ATOM 703 C CA . LEU A 1 87 ? 6.741 -3.382 -17.131 1.00 95.50 87 LEU A CA 1
ATOM 704 C C . LEU A 1 87 ? 7.472 -2.413 -18.068 1.00 95.50 87 LEU A C 1
ATOM 706 O O . LEU A 1 87 ? 8.150 -2.862 -18.991 1.00 95.50 87 LEU A O 1
ATOM 710 N N . GLN A 1 88 ? 7.400 -1.105 -17.804 1.00 93.69 88 GLN A N 1
ATOM 711 C CA . GLN A 1 88 ? 8.131 -0.088 -18.569 1.00 93.69 88 GLN A CA 1
ATOM 712 C C . GLN A 1 88 ? 9.651 -0.283 -18.489 1.00 93.69 88 GLN A C 1
ATOM 714 O O . GLN A 1 88 ? 10.325 -0.245 -19.517 1.00 93.69 88 GLN A O 1
ATOM 719 N N . GLN A 1 89 ? 10.197 -0.548 -17.297 1.00 90.62 89 GLN A N 1
ATOM 720 C CA . GLN A 1 89 ? 11.625 -0.838 -17.126 1.00 90.62 89 GLN A CA 1
ATOM 721 C C . GLN A 1 89 ? 12.042 -2.065 -17.944 1.00 90.62 89 GLN A C 1
ATOM 723 O O . GLN A 1 89 ? 13.025 -2.006 -18.679 1.00 90.62 89 GLN A O 1
ATOM 728 N N . ARG A 1 90 ? 11.259 -3.151 -17.900 1.00 87.94 90 ARG A N 1
ATOM 729 C CA . ARG A 1 90 ? 11.522 -4.361 -18.699 1.00 87.94 90 ARG A CA 1
ATOM 730 C C . ARG A 1 90 ? 11.464 -4.089 -20.204 1.00 87.94 90 ARG A C 1
ATOM 732 O O . ARG A 1 90 ? 12.353 -4.531 -20.925 1.00 87.94 90 ARG A O 1
ATOM 739 N N . GLY A 1 91 ? 10.471 -3.335 -20.676 1.00 86.06 91 GLY A N 1
ATOM 740 C CA . GLY A 1 91 ? 10.354 -2.949 -22.088 1.00 86.06 91 GLY A CA 1
ATOM 741 C C . GLY A 1 91 ? 11.545 -2.121 -22.584 1.00 86.06 91 GLY A C 1
ATOM 742 O O . GLY A 1 91 ? 12.055 -2.364 -23.676 1.00 86.06 91 GLY A O 1
ATOM 743 N N . ASN A 1 92 ? 12.055 -1.210 -21.753 1.00 80.00 92 ASN A N 1
ATOM 744 C CA . ASN A 1 92 ? 13.216 -0.377 -22.082 1.00 80.00 92 ASN A CA 1
ATOM 745 C C . ASN A 1 92 ? 14.538 -1.162 -22.135 1.00 80.00 92 ASN A C 1
ATOM 747 O O . ASN A 1 92 ? 15.435 -0.785 -22.887 1.00 80.00 92 ASN A O 1
ATOM 751 N N . HIS A 1 93 ? 14.669 -2.254 -21.374 1.00 72.44 93 HIS A N 1
ATOM 752 C CA . HIS A 1 93 ? 15.825 -3.151 -21.476 1.00 72.44 93 HIS A CA 1
ATOM 753 C C . HIS A 1 93 ? 15.818 -3.976 -22.768 1.00 72.44 93 HIS A C 1
ATOM 755 O O . HIS A 1 93 ? 16.880 -4.246 -23.315 1.00 72.44 93 HIS A O 1
ATOM 761 N N . HIS A 1 94 ? 14.639 -4.344 -23.275 1.00 60.72 94 HIS A N 1
ATOM 762 C CA . HIS A 1 94 ? 14.513 -5.105 -24.520 1.00 60.72 94 HIS A CA 1
ATOM 763 C C . HIS A 1 94 ? 14.655 -4.251 -25.791 1.00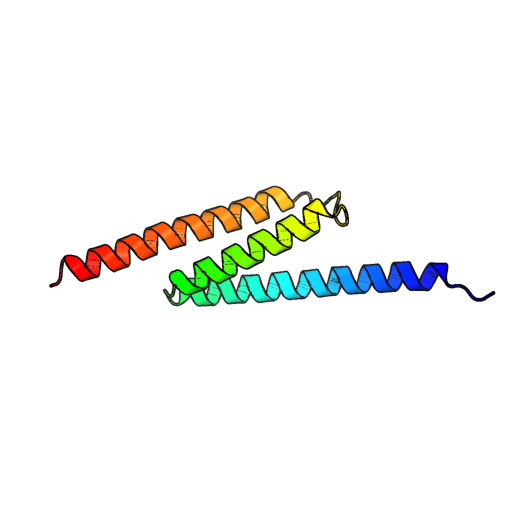 60.72 94 HIS A C 1
ATOM 765 O O . HIS A 1 94 ? 15.044 -4.785 -26.821 1.00 60.72 94 HIS A O 1
ATOM 771 N N . ALA A 1 95 ? 14.350 -2.949 -25.746 1.00 60.00 95 ALA A N 1
ATOM 772 C CA . ALA A 1 95 ? 14.440 -2.059 -26.911 1.00 60.00 95 ALA A CA 1
ATOM 773 C C . ALA A 1 95 ? 15.853 -1.494 -27.178 1.00 60.00 95 ALA A C 1
ATOM 775 O O . ALA A 1 95 ? 16.099 -0.963 -28.257 1.00 60.00 95 ALA A O 1
ATOM 776 N N . ASN A 1 96 ? 16.765 -1.592 -26.205 1.00 57.12 96 ASN A N 1
ATOM 777 C CA . ASN A 1 96 ? 18.143 -1.087 -26.289 1.00 57.12 96 ASN A CA 1
ATOM 778 C C . ASN A 1 96 ? 19.196 -2.209 -26.446 1.00 57.12 96 ASN A C 1
ATOM 780 O O . ASN A 1 96 ? 20.379 -1.957 -26.210 1.00 57.12 96 ASN A O 1
ATOM 784 N N . GLY A 1 97 ? 18.770 -3.435 -26.774 1.00 43.06 97 GLY A N 1
ATOM 785 C CA . GLY A 1 97 ? 19.626 -4.615 -26.955 1.00 43.06 97 GLY A CA 1
ATOM 786 C C . GLY A 1 97 ? 19.693 -5.086 -28.398 1.00 43.06 97 GLY A C 1
ATOM 787 O O . GLY A 1 97 ? 18.673 -4.943 -29.107 1.00 43.06 97 GLY A O 1
#

Sequence (97 aa):
MENYQGDFQTVLTQYLEHKRSLILEAYIQSLHIYGAGDYSQAKLSFSFLLHEIQSVISSGYFPHFHGAANQLRMLQDYISECDSKILQQRGNHHANG